Protein AF-A0A258XCJ5-F1 (afdb_monomer_lite)

Foldseek 3Di:
DPDPPCPVVVVVVCVVVVQKDKDQADADPHDHNPPHRPDIDIDGDDCSVVVPPPPPPPPPPPPPDPDPPPDPDD

Secondary structure (DSSP, 8-state):
--SSSSHHHHHHHHHHTTSEEEESSSEETTEE--STTT--EEEE-GGGGGGS------PPP------TT-----

pLDDT: mean 74.98, std 14.3, range [48.56, 94.62]

Radius of gyration: 23.22 Å; chains: 1; bounding box: 27×74×32 Å

Sequence (74 aa):
ASGKTNLSRAVSELVGAGLLRRYYNGFAVDHENRGGQRHAVYVLQGMARCLLSHRMATPPPVRKSPVQGELRLF

Structure (mmCIF, N/CA/C/O backbone):
data_AF-A0A258XCJ5-F1
#
_entry.id   AF-A0A258XCJ5-F1
#
loop_
_atom_site.group_PDB
_atom_site.id
_atom_site.type_symbol
_atom_site.label_atom_id
_atom_site.label_alt_id
_atom_site.label_comp_id
_atom_site.label_asym_id
_atom_site.label_entity_id
_atom_site.label_seq_id
_atom_site.pdbx_PDB_ins_code
_atom_site.Cartn_x
_atom_site.Cartn_y
_atom_site.Cartn_z
_atom_site.occupancy
_atom_site.B_iso_or_equiv
_atom_site.auth_seq_id
_atom_site.auth_comp_id
_atom_site.auth_asym_id
_atom_site.auth_atom_id
_atom_site.pdbx_PDB_model_num
ATOM 1 N N . ALA A 1 1 ? 12.999 13.700 18.438 1.00 49.84 1 ALA A N 1
ATOM 2 C CA . ALA A 1 1 ? 13.203 12.553 17.530 1.00 49.84 1 ALA A CA 1
ATOM 3 C C . ALA A 1 1 ? 12.089 11.530 17.756 1.00 49.84 1 ALA A C 1
ATOM 5 O O . ALA A 1 1 ? 12.082 10.981 18.839 1.00 49.84 1 ALA A O 1
ATOM 6 N N . SER A 1 2 ? 11.123 11.343 16.836 1.00 48.56 2 SER A N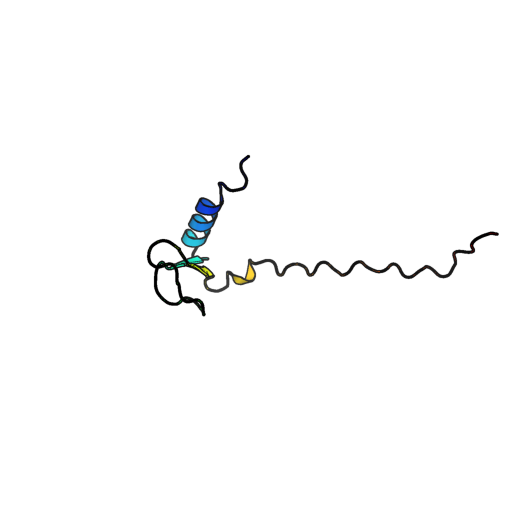 1
ATOM 7 C CA . SER A 1 2 ? 10.227 10.152 16.738 1.00 48.56 2 SER A CA 1
ATOM 8 C C . SER A 1 2 ? 9.121 10.374 15.678 1.00 48.56 2 SER A C 1
ATOM 10 O O . SER A 1 2 ? 7.935 10.332 15.967 1.00 48.56 2 SER A O 1
ATOM 12 N N . GLY A 1 3 ? 9.486 10.744 14.445 1.00 54.28 3 GLY A N 1
ATOM 13 C CA . GLY A 1 3 ? 8.516 10.888 13.336 1.00 54.28 3 GLY A CA 1
ATOM 14 C C . GLY A 1 3 ? 8.664 9.816 12.254 1.00 54.28 3 GLY A C 1
ATOM 15 O O . GLY A 1 3 ? 7.737 9.539 11.505 1.00 54.28 3 GLY A O 1
ATOM 16 N N . LYS A 1 4 ? 9.843 9.185 12.176 1.00 54.19 4 LYS A N 1
ATOM 17 C CA . LYS A 1 4 ? 10.190 8.177 11.161 1.00 54.19 4 LYS A CA 1
ATOM 18 C C . LYS A 1 4 ? 9.944 6.732 11.623 1.00 54.19 4 LYS A C 1
ATOM 20 O O . LYS A 1 4 ? 10.115 5.806 10.841 1.00 54.19 4 LYS A O 1
ATOM 25 N N . THR A 1 5 ? 9.547 6.531 12.877 1.00 59.56 5 THR A N 1
ATOM 26 C CA . THR A 1 5 ? 9.496 5.222 13.549 1.00 59.56 5 THR A CA 1
ATOM 27 C C . THR A 1 5 ? 8.182 4.464 13.369 1.00 59.56 5 THR A C 1
ATOM 29 O O . THR A 1 5 ? 8.165 3.261 13.602 1.00 59.56 5 THR A O 1
ATOM 32 N N . ASN A 1 6 ? 7.101 5.101 12.900 1.00 82.88 6 ASN A N 1
ATOM 33 C CA . ASN A 1 6 ? 5.815 4.409 12.741 1.00 82.88 6 ASN A CA 1
ATOM 34 C C . ASN A 1 6 ? 5.517 3.930 11.311 1.00 82.88 6 ASN A C 1
ATOM 36 O O . ASN A 1 6 ? 4.470 3.332 11.078 1.00 82.88 6 ASN A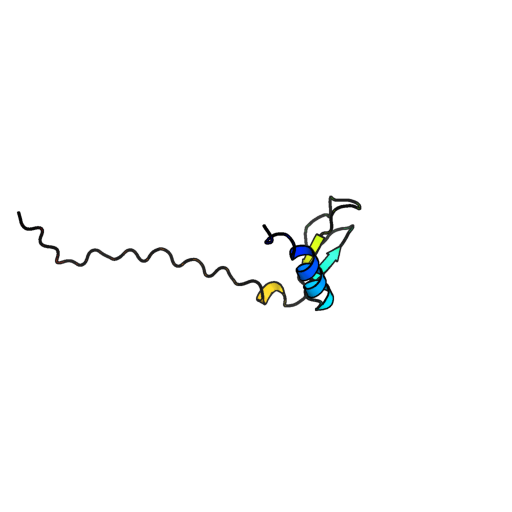 O 1
ATOM 40 N N . LEU A 1 7 ? 6.415 4.161 10.344 1.00 85.06 7 LEU A N 1
ATOM 41 C CA . LEU A 1 7 ? 6.156 3.786 8.949 1.00 85.06 7 LEU A CA 1
ATOM 42 C C . LEU A 1 7 ? 5.970 2.272 8.802 1.00 85.06 7 LEU A C 1
ATOM 44 O O . LEU A 1 7 ? 4.998 1.830 8.200 1.00 85.06 7 LEU A O 1
ATOM 48 N N . SER A 1 8 ? 6.864 1.477 9.392 1.00 85.81 8 SER A N 1
ATOM 49 C CA . SER A 1 8 ? 6.793 0.016 9.306 1.00 85.81 8 SER A CA 1
ATOM 50 C C . SER A 1 8 ? 5.491 -0.530 9.885 1.00 85.81 8 SER A C 1
ATOM 52 O O . SER A 1 8 ? 4.909 -1.452 9.321 1.00 85.81 8 SER A O 1
ATOM 54 N N . ARG A 1 9 ? 5.011 0.057 10.987 1.00 88.00 9 ARG A N 1
ATOM 55 C CA . ARG A 1 9 ? 3.754 -0.345 11.617 1.00 88.00 9 ARG A CA 1
ATOM 56 C C . ARG A 1 9 ? 2.546 0.078 10.790 1.00 88.00 9 ARG A C 1
ATOM 58 O O . ARG A 1 9 ? 1.720 -0.772 10.489 1.00 88.00 9 ARG A O 1
ATOM 65 N N . ALA A 1 10 ? 2.494 1.335 10.354 1.00 91.38 10 ALA A N 1
ATOM 66 C CA . ALA A 1 10 ? 1.414 1.832 9.507 1.00 91.38 10 ALA A CA 1
ATOM 67 C C . ALA A 1 10 ? 1.287 1.011 8.214 1.00 91.38 10 ALA A C 1
ATOM 69 O O . ALA A 1 10 ? 0.195 0.619 7.822 1.00 91.38 10 ALA A O 1
ATOM 70 N N . VAL A 1 11 ? 2.412 0.677 7.576 1.00 90.94 11 VAL A N 1
ATOM 71 C CA . VAL A 1 11 ? 2.421 -0.176 6.381 1.00 90.94 11 VAL A CA 1
ATOM 72 C C . VAL A 1 11 ? 1.895 -1.578 6.693 1.00 90.94 11 VAL A C 1
ATOM 74 O O . VAL A 1 11 ? 1.095 -2.101 5.922 1.00 90.94 11 VAL A O 1
ATOM 77 N N . SER A 1 12 ? 2.306 -2.184 7.809 1.00 91.62 12 SER A N 1
ATOM 78 C CA . SER A 1 12 ? 1.789 -3.494 8.225 1.00 91.62 12 SER A CA 1
ATOM 79 C C . SER A 1 12 ? 0.284 -3.464 8.496 1.00 91.62 12 SER A C 1
ATOM 81 O O . SER A 1 12 ? -0.416 -4.382 8.083 1.00 91.62 12 SER A O 1
ATOM 83 N N . GLU A 1 13 ? -0.230 -2.404 9.122 1.00 93.75 13 GLU A N 1
ATOM 84 C CA . GLU A 1 13 ? -1.666 -2.220 9.368 1.00 93.75 13 GLU A CA 1
ATOM 85 C C . GLU A 1 13 ? -2.446 -2.053 8.055 1.00 93.75 13 GLU A C 1
ATOM 87 O O . GLU A 1 13 ? -3.477 -2.694 7.869 1.00 93.75 13 GLU A O 1
ATOM 92 N N . LEU A 1 14 ? -1.922 -1.288 7.091 1.00 93.44 14 LEU A N 1
ATOM 93 C CA . LEU A 1 14 ? -2.528 -1.142 5.761 1.00 93.44 14 LEU A CA 1
ATOM 94 C C . LEU A 1 14 ? -2.531 -2.452 4.956 1.00 93.44 14 LEU A C 1
ATOM 96 O O . LEU A 1 14 ? -3.472 -2.708 4.205 1.00 93.44 14 LEU A O 1
ATOM 100 N N . VAL A 1 15 ? -1.498 -3.288 5.105 1.00 94.12 15 VAL A N 1
ATOM 101 C CA . VAL A 1 15 ? -1.468 -4.637 4.514 1.00 94.12 15 VAL A CA 1
ATOM 102 C C . VAL A 1 15 ? -2.477 -5.550 5.213 1.00 94.12 15 VAL A C 1
ATOM 104 O O . VAL A 1 15 ? -3.229 -6.245 4.536 1.00 94.12 15 VAL A O 1
ATOM 107 N N . GLY A 1 16 ? -2.542 -5.514 6.547 1.00 94.06 16 GLY A N 1
ATOM 108 C CA . GLY A 1 16 ? -3.511 -6.283 7.334 1.00 94.06 16 GLY A CA 1
ATOM 109 C C . GLY A 1 16 ? -4.964 -5.910 7.025 1.00 94.06 16 GLY A C 1
ATOM 110 O O . GLY A 1 16 ? -5.819 -6.785 6.954 1.00 94.06 16 GLY A O 1
ATOM 111 N N . ALA A 1 17 ? -5.231 -4.632 6.752 1.00 94.62 17 ALA A N 1
ATOM 112 C CA . ALA A 1 17 ? -6.530 -4.132 6.303 1.00 94.62 17 ALA A CA 1
ATOM 113 C C . ALA A 1 17 ? -6.834 -4.431 4.819 1.00 94.62 17 ALA A C 1
ATOM 115 O O . ALA A 1 17 ? -7.895 -4.057 4.324 1.00 94.62 17 ALA A O 1
ATOM 116 N N . GLY A 1 18 ? -5.909 -5.056 4.080 1.00 94.12 18 GLY A N 1
ATOM 117 C CA . GLY A 1 18 ? -6.083 -5.392 2.664 1.00 94.12 18 GLY A CA 1
ATOM 118 C C . GLY A 1 18 ? -6.001 -4.200 1.706 1.00 94.12 18 GLY A C 1
ATOM 119 O O . GLY A 1 18 ? -6.310 -4.345 0.526 1.00 94.12 18 GLY A O 1
ATOM 120 N N . LEU A 1 19 ? -5.570 -3.027 2.178 1.00 94.06 19 LEU A N 1
ATOM 121 C CA . LEU A 1 19 ? -5.446 -1.808 1.369 1.00 94.06 19 LEU A CA 1
ATOM 122 C C . LEU A 1 19 ? -4.149 -1.785 0.550 1.00 94.06 19 LEU A C 1
ATOM 124 O O . LEU A 1 19 ? -4.083 -1.135 -0.495 1.00 94.06 19 LEU A O 1
ATOM 128 N N . LEU A 1 20 ? -3.121 -2.501 1.012 1.00 93.62 20 LEU A N 1
ATOM 129 C CA . LEU A 1 20 ? -1.841 -2.667 0.329 1.00 93.62 20 LEU A CA 1
ATOM 130 C C . LEU A 1 20 ? -1.505 -4.145 0.131 1.00 93.62 20 LEU A C 1
ATOM 132 O O . LEU A 1 20 ? -1.751 -4.976 1.000 1.00 93.62 20 LEU A O 1
ATOM 136 N N . ARG A 1 21 ? -0.827 -4.453 -0.978 1.00 91.38 21 ARG A N 1
ATOM 137 C CA . ARG A 1 21 ? -0.153 -5.738 -1.196 1.00 91.38 21 ARG A CA 1
ATOM 138 C C . ARG A 1 21 ? 1.341 -5.526 -1.392 1.00 91.38 21 ARG A C 1
ATOM 140 O O . ARG A 1 21 ? 1.742 -4.620 -2.118 1.00 91.38 21 ARG A O 1
ATOM 147 N N . ARG A 1 22 ? 2.152 -6.373 -0.758 1.00 90.69 22 ARG A N 1
ATOM 148 C CA . ARG A 1 22 ? 3.615 -6.336 -0.833 1.00 90.69 22 ARG A CA 1
ATOM 149 C C . ARG A 1 22 ? 4.139 -7.344 -1.858 1.00 90.69 22 ARG A C 1
ATOM 151 O O . ARG A 1 22 ? 3.734 -8.502 -1.841 1.00 90.69 22 ARG A O 1
ATOM 158 N N . TYR A 1 23 ? 5.088 -6.909 -2.678 1.00 86.81 23 TYR A N 1
ATOM 159 C CA . TYR A 1 23 ? 5.790 -7.719 -3.668 1.00 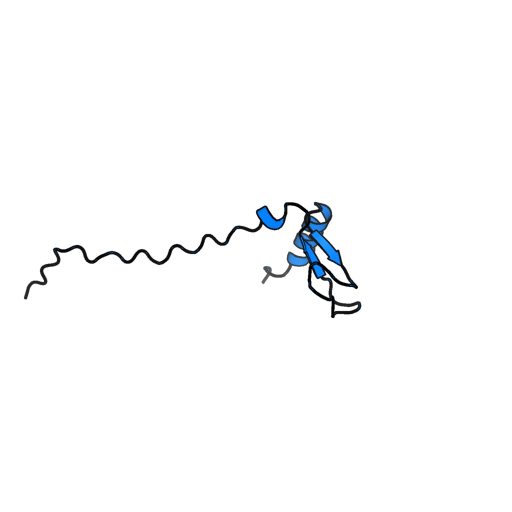86.81 23 TYR A CA 1
ATOM 160 C C . TYR A 1 23 ? 7.303 -7.596 -3.473 1.00 86.81 23 TYR A C 1
ATOM 162 O O . TYR A 1 23 ? 7.833 -6.494 -3.354 1.00 86.81 23 TYR A O 1
ATOM 170 N N . TYR A 1 24 ? 8.001 -8.730 -3.463 1.00 83.44 24 TYR A N 1
ATOM 171 C CA . TYR A 1 24 ? 9.464 -8.803 -3.320 1.00 83.44 24 TYR A CA 1
ATOM 172 C C . TYR A 1 24 ? 10.183 -9.150 -4.630 1.00 83.44 24 TYR A C 1
ATOM 174 O O . TYR A 1 24 ? 11.404 -9.049 -4.711 1.00 83.44 24 TYR A O 1
ATOM 182 N N . ASN A 1 25 ? 9.426 -9.557 -5.650 1.00 78.12 25 ASN A N 1
ATOM 183 C CA . ASN A 1 25 ? 9.920 -9.889 -6.979 1.00 78.12 25 ASN A CA 1
ATOM 184 C C . ASN A 1 25 ? 8.798 -9.694 -8.015 1.00 78.12 25 ASN A C 1
ATOM 186 O O . ASN A 1 25 ? 7.619 -9.670 -7.651 1.00 78.12 25 ASN A O 1
ATOM 190 N N . GLY A 1 26 ? 9.173 -9.594 -9.287 1.00 77.62 26 GLY A N 1
ATOM 191 C CA . GLY A 1 26 ? 8.267 -9.493 -10.423 1.00 77.62 26 GLY A CA 1
ATOM 192 C C . GLY A 1 26 ? 7.893 -8.059 -10.791 1.00 77.62 26 GLY A C 1
ATOM 193 O O . GLY A 1 26 ? 8.551 -7.091 -10.406 1.00 77.62 26 GLY A O 1
ATOM 194 N N . PHE A 1 27 ? 6.821 -7.941 -11.568 1.00 65.12 27 PHE A N 1
ATOM 195 C CA . PHE A 1 27 ? 6.306 -6.684 -12.096 1.00 65.12 27 PHE A CA 1
ATOM 196 C C . PHE A 1 27 ? 5.007 -6.309 -11.373 1.00 65.12 27 PHE A C 1
ATOM 198 O O . PHE A 1 27 ? 4.106 -7.139 -11.248 1.00 65.12 27 PHE A O 1
ATOM 205 N N . ALA A 1 28 ? 4.910 -5.078 -10.873 1.00 73.06 28 ALA A N 1
ATOM 206 C CA . ALA A 1 28 ? 3.734 -4.577 -10.167 1.00 73.06 28 ALA A CA 1
ATOM 207 C C . ALA A 1 28 ? 3.219 -3.284 -10.813 1.00 73.06 28 ALA A C 1
ATOM 209 O O . ALA A 1 28 ? 3.893 -2.256 -10.779 1.00 73.06 28 ALA A O 1
ATOM 210 N N . VAL A 1 29 ? 1.985 -3.340 -11.331 1.00 64.06 29 VAL A N 1
ATOM 211 C CA . VAL A 1 29 ? 1.245 -2.261 -12.017 1.00 64.06 29 VAL A CA 1
ATOM 212 C C . VAL A 1 29 ? 1.918 -1.803 -13.305 1.00 64.06 29 VAL A C 1
ATOM 214 O O . VAL A 1 29 ? 1.390 -2.125 -14.349 1.00 64.06 29 VAL A O 1
ATOM 217 N N . ASP A 1 30 ? 3.072 -1.148 -13.234 1.00 71.12 30 ASP A N 1
ATOM 218 C CA . ASP A 1 30 ? 3.939 -0.807 -14.377 1.00 71.12 30 ASP A CA 1
ATOM 219 C C . ASP A 1 30 ? 5.412 -0.669 -13.934 1.00 71.12 30 ASP A C 1
ATOM 221 O O . ASP A 1 30 ? 6.261 -0.098 -14.620 1.00 71.12 30 ASP A O 1
ATOM 225 N N . HIS A 1 31 ? 5.719 -1.145 -12.724 1.00 70.75 31 HIS A N 1
ATOM 226 C CA . HIS A 1 31 ? 7.016 -1.015 -12.089 1.00 70.75 31 HIS A CA 1
ATOM 227 C C . HIS A 1 31 ? 7.654 -2.391 -11.953 1.00 70.75 31 HIS A C 1
ATOM 229 O O . HIS A 1 31 ? 7.204 -3.244 -11.182 1.00 70.75 31 HIS A O 1
ATOM 235 N N . GLU A 1 32 ? 8.731 -2.596 -12.700 1.00 71.69 32 GLU A N 1
ATOM 236 C CA . GLU A 1 32 ? 9.617 -3.728 -12.489 1.00 71.69 32 GLU A CA 1
ATOM 237 C C . GLU A 1 32 ? 10.270 -3.581 -11.113 1.00 71.69 32 GLU A C 1
ATOM 239 O O . GLU A 1 32 ? 10.927 -2.573 -10.835 1.00 71.69 32 GLU A O 1
ATOM 244 N N . ASN A 1 33 ? 10.099 -4.574 -10.236 1.00 73.06 33 ASN A N 1
ATOM 245 C CA . ASN A 1 33 ? 10.821 -4.588 -8.974 1.00 73.06 33 ASN A CA 1
ATOM 246 C C . ASN A 1 33 ? 12.303 -4.889 -9.242 1.00 73.06 33 ASN A C 1
ATOM 248 O O . ASN A 1 33 ? 12.758 -6.026 -9.138 1.00 73.06 33 ASN A O 1
ATOM 252 N N . ARG A 1 34 ? 13.069 -3.839 -9.557 1.00 66.12 34 ARG A N 1
ATOM 253 C CA . ARG A 1 34 ? 14.522 -3.898 -9.790 1.00 66.12 34 ARG A CA 1
ATOM 254 C C . ARG A 1 34 ? 15.325 -4.245 -8.534 1.00 66.12 34 ARG A C 1
ATOM 256 O O . ARG A 1 34 ? 16.538 -4.409 -8.597 1.00 66.12 34 ARG A O 1
ATOM 263 N N . GLY A 1 35 ? 14.674 -4.327 -7.375 1.00 60.66 35 GLY A N 1
ATOM 264 C CA . GLY A 1 35 ? 15.305 -4.499 -6.074 1.00 60.66 35 GLY A CA 1
ATOM 265 C C . GLY A 1 35 ? 15.329 -5.936 -5.578 1.00 60.66 35 GLY A C 1
ATOM 266 O O . GLY A 1 35 ? 15.046 -6.147 -4.396 1.00 60.66 35 GLY A O 1
ATOM 267 N N . GLY A 1 36 ? 15.670 -6.882 -6.463 1.00 56.97 36 GLY A N 1
ATOM 268 C CA . GLY A 1 36 ? 15.770 -8.316 -6.186 1.00 56.97 36 GLY A CA 1
ATOM 269 C C . GLY A 1 36 ? 16.176 -8.616 -4.739 1.00 56.97 36 GLY A C 1
ATOM 270 O O . GLY A 1 36 ? 17.284 -8.297 -4.309 1.00 56.97 36 GLY A O 1
ATOM 271 N N . GLN A 1 37 ? 15.244 -9.214 -3.991 1.00 63.34 37 GLN A N 1
ATOM 272 C CA . GLN A 1 37 ? 15.361 -9.692 -2.604 1.00 63.34 37 GLN A CA 1
ATOM 273 C C . GLN A 1 37 ? 15.315 -8.636 -1.479 1.00 63.34 37 GLN A C 1
ATOM 275 O O . GLN A 1 37 ? 14.833 -8.961 -0.395 1.00 63.34 37 GLN A O 1
ATOM 280 N N . ARG A 1 38 ? 15.782 -7.392 -1.674 1.00 74.31 38 ARG A N 1
ATOM 281 C CA . ARG A 1 38 ? 15.918 -6.413 -0.565 1.00 74.31 38 ARG A CA 1
ATOM 282 C C . ARG A 1 38 ? 14.881 -5.295 -0.547 1.00 74.31 38 ARG A C 1
ATOM 284 O O . ARG A 1 38 ? 14.599 -4.768 0.528 1.00 74.31 38 ARG A O 1
ATOM 291 N N . HIS A 1 39 ? 14.303 -4.938 -1.691 1.00 81.12 39 HIS A N 1
ATOM 292 C CA . HIS A 1 39 ? 13.304 -3.873 -1.752 1.00 81.12 39 HIS A CA 1
ATOM 293 C C . HIS A 1 39 ? 11.907 -4.443 -1.993 1.00 81.12 39 HIS A C 1
ATOM 295 O O . HIS A 1 39 ? 11.668 -5.242 -2.899 1.00 81.12 39 HIS A O 1
ATOM 301 N N . ALA A 1 40 ? 10.974 -4.014 -1.146 1.00 85.44 40 ALA A N 1
ATOM 302 C CA . ALA A 1 40 ? 9.570 -4.353 -1.265 1.00 85.44 40 ALA A CA 1
ATOM 303 C C . ALA A 1 40 ? 8.835 -3.252 -2.033 1.00 85.44 40 ALA A C 1
ATOM 305 O O . ALA A 1 40 ? 8.908 -2.079 -1.664 1.00 85.44 40 ALA A O 1
ATOM 306 N N . VAL A 1 41 ? 8.079 -3.645 -3.052 1.00 86.69 41 VAL A N 1
ATOM 307 C CA . VAL A 1 41 ? 7.126 -2.775 -3.746 1.00 86.69 41 VAL A CA 1
ATOM 308 C C . VAL A 1 41 ? 5.750 -2.984 -3.123 1.00 86.69 41 VAL A C 1
ATOM 310 O O . VAL A 1 41 ? 5.340 -4.121 -2.884 1.00 86.69 41 VAL A O 1
ATOM 313 N N . TYR A 1 42 ? 5.031 -1.896 -2.849 1.00 89.62 42 TYR A N 1
ATOM 314 C CA . TYR A 1 42 ? 3.672 -1.947 -2.311 1.00 89.62 42 TYR A CA 1
ATOM 315 C C . TYR A 1 42 ? 2.684 -1.400 -3.328 1.00 89.62 42 TYR A C 1
ATOM 317 O O . TYR A 1 42 ? 2.893 -0.326 -3.886 1.00 89.62 42 TYR A O 1
ATOM 325 N N . VAL A 1 43 ? 1.594 -2.129 -3.535 1.00 91.25 43 VAL A N 1
ATOM 326 C CA . VAL A 1 43 ? 0.550 -1.784 -4.500 1.00 91.25 43 VAL A CA 1
ATOM 327 C C . VAL A 1 43 ? -0.767 -1.570 -3.770 1.00 91.25 43 VAL A C 1
ATOM 329 O O . VAL A 1 43 ? -1.219 -2.458 -3.044 1.00 91.25 43 VAL A O 1
ATOM 332 N N . LEU A 1 44 ? -1.392 -0.413 -3.997 1.00 92.06 44 LEU A N 1
ATOM 333 C CA . LEU A 1 44 ? -2.745 -0.112 -3.525 1.00 92.06 44 LEU A CA 1
ATOM 334 C C . LEU A 1 44 ? -3.760 -1.071 -4.144 1.00 92.06 44 LEU A C 1
ATOM 336 O O . LEU A 1 44 ? -3.750 -1.296 -5.352 1.00 92.06 44 LEU A O 1
ATOM 340 N N . GLN A 1 45 ? -4.635 -1.619 -3.308 1.00 92.31 45 GLN A N 1
ATOM 341 C CA . GLN A 1 45 ? -5.661 -2.576 -3.713 1.00 92.31 45 GLN A CA 1
ATOM 342 C C . GLN A 1 45 ? -7.029 -1.901 -3.843 1.00 92.31 45 GLN A C 1
ATOM 344 O O . GLN A 1 45 ? -7.372 -1.008 -3.067 1.00 92.31 45 GLN A O 1
ATOM 349 N N . GLY A 1 46 ? -7.830 -2.356 -4.811 1.00 87.69 46 GLY A N 1
ATOM 350 C CA . GLY A 1 46 ? -9.224 -1.939 -4.981 1.00 87.69 46 GLY A CA 1
ATOM 351 C C . GLY A 1 46 ? -9.420 -0.419 -4.945 1.00 87.69 46 GLY A C 1
ATOM 352 O O . GLY A 1 46 ? -8.762 0.331 -5.666 1.00 87.69 46 GLY A O 1
ATOM 353 N N . MET A 1 47 ? -10.320 0.038 -4.070 1.00 86.06 47 MET A N 1
ATOM 354 C CA . MET A 1 47 ? -10.643 1.458 -3.895 1.00 86.06 47 MET A CA 1
ATOM 355 C C . MET A 1 47 ? -9.708 2.212 -2.940 1.00 86.06 47 MET A C 1
ATOM 357 O O . MET A 1 47 ? -9.950 3.386 -2.673 1.00 86.06 47 MET A O 1
ATOM 361 N N . ALA A 1 48 ? -8.610 1.615 -2.462 1.00 89.69 48 ALA A N 1
ATOM 362 C CA . ALA A 1 48 ? -7.685 2.285 -1.540 1.00 89.69 48 ALA A CA 1
ATOM 363 C C . ALA A 1 48 ? -7.115 3.604 -2.101 1.00 89.69 48 ALA A C 1
ATOM 365 O O . ALA A 1 48 ? -6.764 4.501 -1.341 1.00 89.69 48 ALA A O 1
ATOM 366 N N . ARG A 1 49 ? -7.087 3.773 -3.432 1.00 86.19 49 ARG A N 1
ATOM 367 C CA . ARG A 1 49 ? -6.704 5.034 -4.095 1.00 86.19 49 ARG A CA 1
ATOM 368 C C . ARG A 1 49 ? -7.620 6.214 -3.739 1.00 86.19 49 ARG A C 1
ATOM 370 O O . ARG A 1 49 ? -7.151 7.340 -3.785 1.00 86.19 49 ARG A O 1
ATOM 377 N N . CYS A 1 50 ? -8.878 5.968 -3.363 1.00 86.19 50 CYS A N 1
ATOM 378 C CA . CYS A 1 50 ? -9.823 6.989 -2.888 1.00 86.19 50 CYS A CA 1
ATOM 379 C C . CYS A 1 50 ? -9.376 7.628 -1.562 1.00 86.19 50 CYS A C 1
ATOM 381 O O . CYS A 1 50 ? -9.611 8.808 -1.327 1.00 86.19 50 CYS A O 1
ATOM 383 N N . LEU A 1 51 ? -8.694 6.857 -0.707 1.00 86.81 51 LEU A N 1
ATOM 384 C CA . LEU A 1 51 ? -8.201 7.329 0.591 1.00 86.81 51 LEU A CA 1
ATOM 385 C C . LEU A 1 51 ? -7.013 8.279 0.458 1.00 86.81 51 LEU A C 1
ATOM 387 O O . LEU A 1 51 ? -6.697 9.010 1.396 1.00 86.81 51 LEU A O 1
ATOM 391 N N . LEU A 1 52 ? -6.336 8.261 -0.693 1.00 84.06 52 LEU A N 1
ATOM 392 C CA . LEU A 1 52 ? -5.369 9.294 -0.999 1.00 84.06 52 LEU A CA 1
ATOM 393 C C . LEU A 1 52 ? -6.168 10.572 -1.174 1.00 84.06 52 LEU A C 1
ATOM 395 O O . LEU A 1 52 ? -6.919 10.710 -2.140 1.00 84.06 52 LEU A O 1
ATOM 399 N N . SER A 1 53 ? -6.003 11.501 -0.236 1.00 70.81 53 SER A N 1
ATOM 400 C CA . SER A 1 53 ? -6.466 12.858 -0.438 1.00 70.81 53 SER A CA 1
ATOM 401 C C . SER A 1 53 ? -5.951 13.285 -1.805 1.00 70.81 53 SER A C 1
ATOM 403 O O . SER A 1 53 ? -4.740 13.363 -2.036 1.00 70.81 53 SER A O 1
ATOM 405 N N . HIS A 1 54 ? -6.883 13.534 -2.734 1.00 64.00 54 HIS A N 1
ATOM 406 C CA . HIS A 1 54 ? -6.616 14.454 -3.824 1.00 64.00 54 HIS A CA 1
ATOM 407 C C . HIS A 1 54 ? -5.992 15.624 -3.095 1.00 64.00 54 HIS A C 1
ATOM 409 O O . HIS A 1 54 ? -6.665 16.192 -2.230 1.00 64.00 54 HIS A O 1
ATOM 415 N N . ARG A 1 55 ? -4.690 15.882 -3.293 1.00 56.94 55 ARG A N 1
ATOM 416 C CA . ARG A 1 55 ? -4.080 17.111 -2.795 1.00 56.94 55 ARG A CA 1
ATOM 417 C C . ARG A 1 55 ? -5.123 18.158 -3.117 1.00 56.94 55 ARG A C 1
ATOM 419 O O . ARG A 1 55 ? -5.417 18.320 -4.302 1.00 56.94 55 ARG A O 1
ATOM 426 N N . MET A 1 56 ? -5.759 18.743 -2.094 1.00 56.16 56 MET A N 1
ATOM 427 C CA . MET A 1 56 ? -6.571 19.924 -2.309 1.00 56.16 56 MET A CA 1
ATOM 428 C C . MET A 1 56 ? -5.598 20.801 -3.061 1.00 56.16 56 MET A C 1
ATOM 430 O O . MET A 1 56 ? -4.539 21.114 -2.509 1.00 56.16 56 MET A O 1
ATOM 434 N N . ALA A 1 57 ? -5.836 20.988 -4.362 1.00 59.31 57 ALA A N 1
ATOM 435 C CA . ALA A 1 57 ? -4.997 21.845 -5.160 1.00 59.31 57 ALA A CA 1
ATOM 436 C C . ALA A 1 57 ? -4.988 23.117 -4.340 1.00 59.31 57 ALA A C 1
ATOM 438 O O . ALA A 1 57 ? -6.070 23.648 -4.082 1.00 59.31 57 ALA A O 1
ATOM 439 N N . THR A 1 58 ? -3.834 23.472 -3.767 1.00 64.75 58 THR A N 1
ATOM 440 C CA . THR A 1 58 ? -3.747 24.644 -2.909 1.00 64.75 58 THR A CA 1
ATOM 441 C C . THR A 1 58 ? -4.375 25.736 -3.754 1.00 64.75 58 THR A C 1
ATOM 443 O O . THR A 1 58 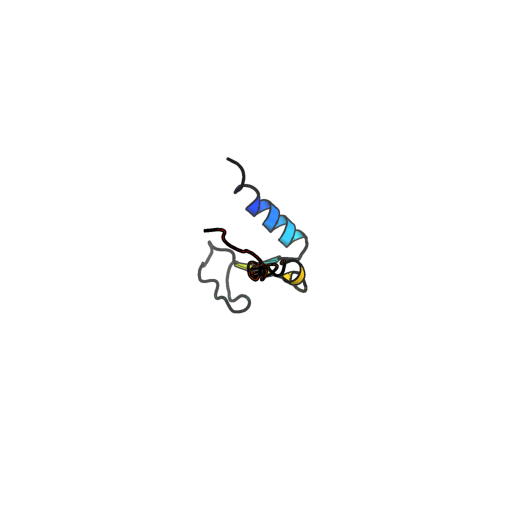? -3.861 25.949 -4.860 1.00 64.75 58 THR A O 1
ATOM 446 N N . PRO A 1 59 ? -5.541 26.295 -3.368 1.00 65.50 59 PRO A N 1
ATOM 447 C CA . PRO A 1 59 ? -6.210 27.231 -4.245 1.00 65.50 59 PRO A CA 1
ATOM 448 C C . PRO A 1 59 ? -5.166 28.302 -4.550 1.00 65.50 59 PRO A C 1
ATOM 450 O O . PRO A 1 59 ? -4.454 28.713 -3.620 1.00 65.50 59 PRO A O 1
ATOM 453 N N . PRO A 1 60 ? -4.962 28.664 -5.832 1.00 71.62 60 PRO A N 1
ATOM 454 C CA . PRO A 1 60 ? -3.989 29.691 -6.162 1.00 71.62 60 PRO A CA 1
ATOM 455 C C . PRO A 1 60 ? -4.277 30.885 -5.250 1.00 71.62 60 PRO A C 1
ATOM 457 O O . PRO A 1 60 ? -5.457 31.153 -4.991 1.00 71.62 60 PRO A O 1
ATOM 460 N N . PRO A 1 61 ? -3.246 31.556 -4.700 1.00 72.00 61 PRO A N 1
ATOM 461 C CA . PRO A 1 61 ? -3.476 32.689 -3.820 1.00 72.00 61 PRO A CA 1
ATOM 462 C C . PRO A 1 61 ? -4.453 33.621 -4.528 1.00 72.00 61 PRO A C 1
ATOM 464 O O . PRO A 1 61 ? -4.174 34.072 -5.642 1.00 72.00 61 PRO A O 1
ATOM 467 N N . VAL A 1 62 ? -5.627 33.831 -3.923 1.00 74.06 62 VAL A N 1
ATOM 468 C CA . VAL A 1 62 ? -6.628 34.754 -4.450 1.00 74.06 62 VAL A CA 1
ATOM 469 C C . VAL A 1 62 ? -5.917 36.094 -4.541 1.00 74.06 62 VAL A C 1
ATOM 471 O O . VAL A 1 62 ? -5.616 36.714 -3.518 1.00 74.06 62 VAL A O 1
ATOM 474 N N . ARG A 1 63 ? -5.565 36.517 -5.761 1.00 69.44 63 ARG A N 1
ATOM 475 C CA . ARG A 1 63 ? -5.075 37.871 -5.992 1.00 69.44 63 ARG A CA 1
ATOM 476 C C . ARG A 1 63 ? -6.220 38.770 -5.564 1.00 69.44 63 ARG A C 1
ATOM 478 O O . ARG A 1 63 ? -7.239 38.819 -6.246 1.00 69.44 63 ARG A O 1
ATOM 485 N N . LYS A 1 64 ? -6.080 39.434 -4.415 1.00 68.31 64 LYS A N 1
ATOM 486 C CA . LYS A 1 64 ? -6.964 40.541 -4.062 1.00 68.31 64 LYS A CA 1
ATOM 487 C C . LYS A 1 64 ? -6.832 41.537 -5.209 1.00 68.31 64 LYS A C 1
ATOM 489 O O . LYS A 1 64 ? -5.759 42.108 -5.400 1.00 68.31 64 LYS A O 1
ATOM 494 N N . SER A 1 65 ? -7.867 41.658 -6.033 1.00 63.75 65 SER A N 1
ATOM 495 C CA . SER A 1 65 ? -7.956 42.741 -7.003 1.00 63.75 65 SER A CA 1
ATOM 496 C C . SER A 1 65 ? -7.791 44.050 -6.229 1.00 63.75 65 SER A C 1
ATOM 498 O O . SER A 1 65 ? -8.407 44.175 -5.165 1.00 63.75 65 SER A O 1
ATOM 500 N N . PRO A 1 66 ? -6.946 44.990 -6.688 1.00 60.72 66 PRO A N 1
ATOM 501 C CA . PRO A 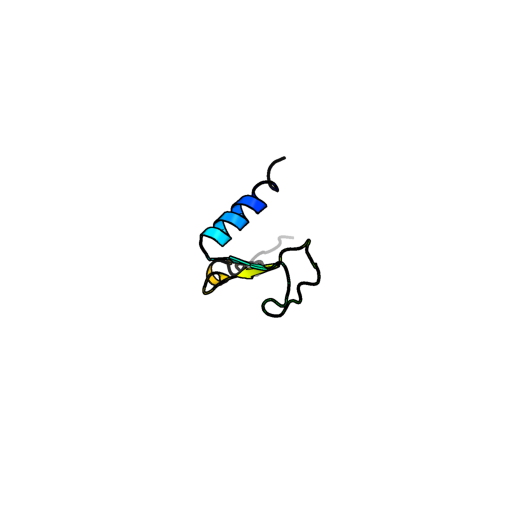1 66 ? -6.868 46.291 -6.045 1.00 60.72 66 PRO A CA 1
ATOM 502 C C . PRO A 1 66 ? -8.282 46.868 -6.025 1.00 60.72 66 PRO A C 1
ATOM 504 O O . PRO A 1 66 ? -8.944 46.949 -7.061 1.00 60.72 66 PRO A O 1
ATOM 507 N N . VAL A 1 67 ? -8.782 47.176 -4.830 1.00 61.84 67 VAL A N 1
ATOM 508 C CA . VAL A 1 67 ? -10.070 47.843 -4.683 1.00 61.84 67 VAL A CA 1
ATOM 509 C C . VAL A 1 67 ? -9.878 49.237 -5.268 1.00 61.84 67 VAL A C 1
ATOM 511 O O . VAL A 1 67 ? -9.076 50.024 -4.767 1.00 61.84 67 VAL A O 1
ATOM 514 N N . GLN A 1 68 ? -10.556 49.509 -6.378 1.00 55.47 68 GLN A N 1
ATOM 515 C CA . GLN A 1 68 ? -10.604 50.825 -7.001 1.00 55.47 68 GLN A CA 1
ATOM 516 C C . GLN A 1 68 ? -11.145 51.821 -5.964 1.00 55.47 68 GLN A C 1
ATOM 518 O O . GLN A 1 68 ? -12.319 51.760 -5.607 1.00 55.47 68 GLN A O 1
ATOM 523 N N . GLY A 1 69 ? -10.271 52.680 -5.428 1.00 62.28 69 GLY A N 1
ATOM 524 C CA . GLY A 1 69 ? -10.622 53.617 -4.355 1.00 62.28 69 GLY A CA 1
ATOM 525 C C . GLY A 1 69 ? -9.484 54.055 -3.425 1.00 62.28 69 GLY A C 1
ATOM 526 O O . GLY A 1 69 ? -9.693 54.982 -2.649 1.00 62.28 69 GLY A O 1
ATOM 527 N N . GLU A 1 70 ? -8.282 53.467 -3.488 1.00 58.25 70 GLU A N 1
ATOM 528 C CA . GLU A 1 70 ? -7.124 54.018 -2.760 1.00 58.25 70 GLU A CA 1
ATOM 529 C C . GLU A 1 70 ? -6.637 55.318 -3.433 1.00 58.25 70 GLU A C 1
ATOM 531 O O . GLU A 1 70 ? -5.757 55.315 -4.296 1.00 58.25 70 GLU A O 1
ATOM 536 N N . LEU A 1 71 ? -7.224 56.455 -3.039 1.00 53.72 71 LEU A N 1
ATOM 537 C CA . LEU A 1 71 ? -6.594 57.761 -3.218 1.00 53.72 71 LEU A CA 1
ATOM 538 C C . LEU A 1 71 ? -5.332 57.792 -2.348 1.00 53.72 71 LEU A C 1
ATOM 540 O O . LEU A 1 71 ? -5.405 57.934 -1.126 1.00 53.72 71 LEU A O 1
ATOM 544 N N . ARG A 1 72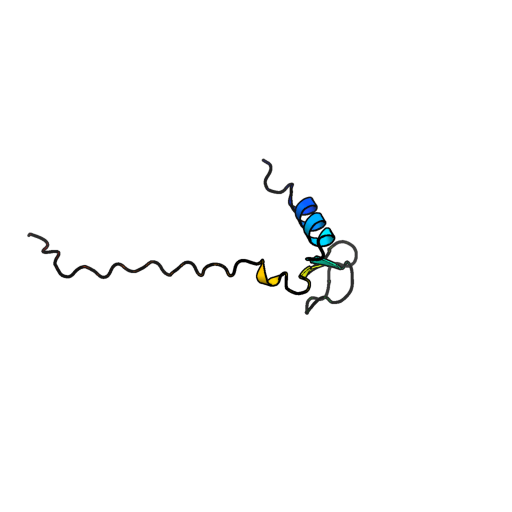 ? -4.161 57.687 -2.978 1.00 56.56 72 ARG A N 1
ATOM 545 C CA . ARG A 1 72 ? -2.921 58.157 -2.360 1.00 56.56 72 ARG A CA 1
ATOM 546 C C . ARG A 1 72 ? -2.985 59.680 -2.298 1.00 56.56 72 ARG A C 1
ATOM 548 O O . ARG A 1 72 ? -2.881 60.340 -3.326 1.00 56.56 72 ARG A O 1
ATOM 555 N N . LEU A 1 73 ? -3.198 60.200 -1.093 1.00 50.56 73 LEU A N 1
ATOM 556 C CA . LEU A 1 73 ? -2.956 61.599 -0.757 1.00 50.56 73 LEU A CA 1
ATOM 557 C C . LEU A 1 73 ? -1.475 61.911 -1.012 1.00 50.56 73 LEU A C 1
ATOM 559 O O . LEU A 1 73 ? -0.603 61.298 -0.395 1.00 50.56 73 LEU A O 1
ATOM 563 N N . PHE A 1 74 ? -1.227 62.849 -1.921 1.00 54.69 74 PHE A N 1
ATOM 564 C CA . PHE A 1 74 ? -0.024 63.672 -1.967 1.00 54.69 74 PHE A CA 1
ATOM 565 C C . PHE A 1 74 ? -0.464 65.125 -1.831 1.00 54.69 74 PHE A C 1
ATOM 567 O O . PHE A 1 74 ? -1.501 65.466 -2.448 1.00 54.69 74 PHE A O 1
#